Protein AF-A0A934X6R7-F1 (afdb_monomer_lite)

Foldseek 3Di:
DDDDDCPPDDDPLRVLLPDAQPPEQEDEFEEEFQDDDPPRDGPSVVVCVSCVVSNHHYQYYYYWHAPDVVGDTDPCSVVVVVVVVVVSD

Secondary structure (DSSP, 8-state):
--------S--HHHHHHTSPTTS-SEEEEEEEES--STTS--HHHHHHHHHHHTT-EEEEEEEEEBSSSS--BPTTHHHHHHHHHHTT-

pLDDT: mean 82.02, std 15.97, range [38.41, 98.0]

Organism: NCBI:txid2953743

Structure (mmCIF, N/CA/C/O backbone):
data_AF-A0A934X6R7-F1
#
_entry.id   AF-A0A934X6R7-F1
#
loop_
_atom_site.group_PDB
_atom_site.id
_atom_site.type_symbol
_atom_site.label_atom_id
_atom_site.label_alt_id
_atom_site.label_comp_id
_atom_site.label_asym_id
_atom_site.label_entity_id
_atom_site.label_seq_id
_atom_site.pdbx_PDB_ins_code
_atom_site.Cartn_x
_atom_site.Cartn_y
_atom_site.Cartn_z
_atom_site.occupancy
_atom_site.B_iso_or_equiv
_atom_site.auth_seq_id
_atom_site.auth_comp_id
_atom_site.auth_asym_id
_atom_site.auth_atom_id
_atom_site.pdbx_PDB_model_num
ATOM 1 N N . MET A 1 1 ? -5.189 -42.433 -8.360 1.00 38.50 1 MET A N 1
ATOM 2 C CA . MET A 1 1 ? -4.492 -41.311 -7.695 1.00 38.50 1 MET A CA 1
ATOM 3 C C . MET A 1 1 ? -4.301 -40.215 -8.740 1.00 38.50 1 MET A C 1
ATOM 5 O O . MET A 1 1 ? -3.706 -40.502 -9.767 1.00 38.50 1 MET A O 1
ATOM 9 N N . ARG A 1 2 ? -4.918 -39.037 -8.585 1.00 38.41 2 ARG A N 1
ATOM 10 C CA . ARG A 1 2 ? -4.805 -37.910 -9.537 1.00 38.41 2 ARG A CA 1
ATOM 11 C C . ARG A 1 2 ? -4.054 -36.763 -8.848 1.00 38.41 2 ARG A C 1
ATOM 13 O O . ARG A 1 2 ? -4.284 -36.580 -7.654 1.00 38.41 2 ARG A O 1
ATOM 20 N N . PRO A 1 3 ? -3.160 -36.036 -9.539 1.00 40.91 3 PRO A N 1
ATOM 21 C CA . PRO A 1 3 ? -2.307 -35.044 -8.898 1.00 40.91 3 PRO A CA 1
ATOM 22 C C . PRO A 1 3 ? -3.151 -33.896 -8.338 1.00 40.91 3 PRO A C 1
ATOM 24 O O . PRO A 1 3 ? -4.123 -33.455 -8.958 1.00 40.91 3 PRO A O 1
ATOM 27 N N . GLY A 1 4 ? -2.793 -33.460 -7.130 1.00 39.34 4 GLY A N 1
ATOM 28 C CA . GLY A 1 4 ? -3.486 -32.419 -6.387 1.00 39.34 4 GLY A CA 1
ATOM 29 C C . GLY A 1 4 ? -3.468 -31.097 -7.142 1.00 39.34 4 GLY A C 1
ATOM 30 O O . GLY A 1 4 ? -2.434 -30.450 -7.275 1.00 39.34 4 GLY A O 1
ATOM 31 N N . ARG A 1 5 ? -4.645 -30.677 -7.607 1.00 49.03 5 ARG A N 1
ATOM 32 C CA . ARG A 1 5 ? -4.930 -29.277 -7.914 1.00 49.03 5 ARG A CA 1
ATOM 33 C C . ARG A 1 5 ? -4.672 -28.504 -6.625 1.00 49.03 5 ARG A C 1
ATOM 35 O O . ARG A 1 5 ? -5.458 -28.642 -5.690 1.00 49.03 5 ARG A O 1
ATOM 42 N N . TRP A 1 6 ? -3.640 -27.669 -6.576 1.00 51.34 6 TRP A N 1
ATOM 43 C CA . TRP A 1 6 ? -3.639 -26.547 -5.644 1.00 51.34 6 TRP A CA 1
ATOM 44 C C . TR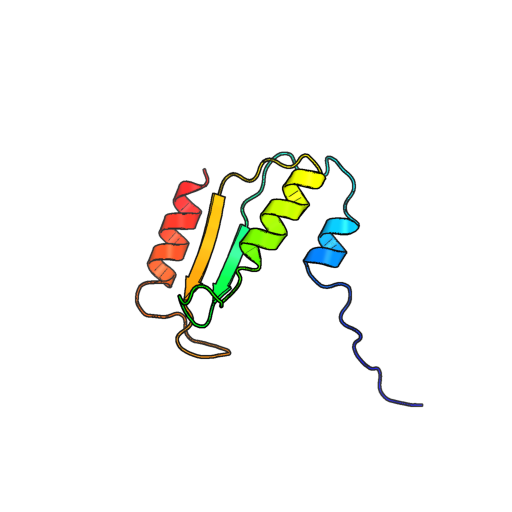P A 1 6 ? -4.874 -25.708 -6.003 1.00 51.34 6 TRP A C 1
ATOM 46 O O . TRP A 1 6 ? -4.855 -24.886 -6.916 1.00 51.34 6 TRP A O 1
ATOM 56 N N . ARG A 1 7 ? -6.025 -25.977 -5.371 1.00 51.94 7 ARG A N 1
ATOM 57 C CA . ARG A 1 7 ? -6.996 -24.907 -5.175 1.00 51.94 7 ARG A CA 1
ATOM 58 C C . ARG A 1 7 ? -6.267 -24.027 -4.176 1.00 51.94 7 ARG A C 1
ATOM 60 O O . ARG A 1 7 ? -6.114 -24.452 -3.037 1.00 51.94 7 ARG A O 1
ATOM 67 N N . SER A 1 8 ? -5.691 -22.925 -4.645 1.00 55.06 8 SER A N 1
ATOM 68 C CA . SER A 1 8 ? -5.033 -21.940 -3.797 1.00 55.06 8 SER A CA 1
ATOM 69 C C . SER A 1 8 ? -5.871 -21.776 -2.534 1.00 55.06 8 SER A C 1
ATOM 71 O O . SER A 1 8 ? -7.069 -21.498 -2.631 1.00 55.06 8 SER A O 1
ATOM 73 N N . ALA A 1 9 ? -5.279 -22.069 -1.376 1.00 57.88 9 ALA A N 1
ATOM 74 C CA . ALA A 1 9 ? -5.856 -21.677 -0.102 1.00 57.88 9 ALA A CA 1
ATOM 75 C C . ALA A 1 9 ? -6.225 -20.193 -0.244 1.00 57.88 9 ALA A C 1
ATOM 77 O O . ALA A 1 9 ? -5.372 -19.444 -0.702 1.00 57.88 9 ALA A O 1
ATOM 78 N N . ALA A 1 10 ? -7.503 -19.859 -0.032 1.00 64.50 10 ALA A N 1
ATOM 79 C CA . ALA A 1 10 ? -8.141 -18.537 -0.112 1.00 64.50 10 ALA A CA 1
ATOM 80 C C . ALA A 1 10 ? -7.264 -17.368 -0.625 1.00 64.50 10 ALA A C 1
ATOM 82 O O . ALA A 1 10 ? -6.248 -17.032 -0.019 1.00 64.50 10 ALA A O 1
ATOM 83 N N . GLY A 1 11 ? -7.687 -16.689 -1.701 1.00 80.69 11 GLY A N 1
ATOM 84 C CA . GLY A 1 11 ? -7.059 -15.424 -2.094 1.00 80.69 11 GLY A CA 1
ATOM 85 C C . GLY A 1 11 ? -7.077 -14.411 -0.941 1.00 80.69 11 GLY A C 1
ATOM 86 O O . GLY A 1 11 ? -7.803 -14.571 0.039 1.00 80.69 11 GLY A O 1
ATOM 87 N N . VAL A 1 12 ? -6.249 -13.364 -1.026 1.00 81.75 12 VAL A N 1
ATOM 88 C CA . VAL A 1 12 ? -6.090 -12.389 0.074 1.00 81.75 12 VAL A CA 1
ATOM 89 C C . VAL A 1 12 ? -7.437 -11.826 0.534 1.00 81.75 12 VAL A C 1
ATOM 91 O O . VAL A 1 12 ? -7.644 -11.641 1.726 1.00 81.75 12 VAL A O 1
ATOM 94 N N . VAL A 1 13 ? -8.374 -11.602 -0.390 1.00 78.81 13 VAL A N 1
ATOM 95 C CA . VAL A 1 13 ? -9.724 -11.142 -0.050 1.00 78.81 13 VAL A CA 1
ATOM 96 C C . VAL A 1 13 ? -10.470 -12.202 0.756 1.00 78.81 13 VAL A C 1
ATOM 98 O O . VAL A 1 13 ? -10.948 -11.910 1.843 1.00 78.81 13 VAL A O 1
ATOM 101 N N . GLU A 1 14 ? -10.525 -13.440 0.276 1.00 82.69 14 GLU A N 1
ATOM 102 C CA . GLU A 1 14 ? -11.202 -14.541 0.962 1.00 82.69 14 GLU A CA 1
ATOM 103 C C . GLU A 1 14 ? -10.590 -14.836 2.339 1.00 82.69 14 GLU A C 1
ATOM 105 O O . GLU A 1 14 ? -11.302 -15.217 3.266 1.00 82.69 14 GLU A O 1
ATOM 110 N N . TRP A 1 15 ? -9.282 -14.637 2.490 1.00 85.75 15 TRP A N 1
ATOM 111 C CA . TRP A 1 15 ? -8.599 -14.754 3.771 1.00 85.75 15 TRP A CA 1
ATOM 112 C C . TRP A 1 15 ? -8.970 -13.613 4.727 1.00 85.75 15 TRP A C 1
ATOM 114 O O . TRP A 1 15 ? -9.318 -13.881 5.875 1.00 85.75 15 TRP A O 1
ATOM 124 N N . LEU A 1 16 ? -8.972 -12.360 4.255 1.00 83.19 16 LEU A N 1
ATOM 125 C CA . LEU A 1 16 ? -9.409 -11.205 5.050 1.00 83.19 16 LEU A CA 1
ATOM 126 C C . LEU A 1 16 ? -10.858 -11.365 5.521 1.00 83.19 16 LEU A C 1
ATOM 128 O O . LEU A 1 16 ? -11.172 -11.051 6.665 1.00 83.19 16 LEU A O 1
ATOM 132 N N . ASP A 1 17 ? -11.735 -11.895 4.670 1.00 80.81 17 ASP A N 1
ATOM 133 C CA . ASP A 1 17 ? -13.143 -12.156 4.983 1.00 80.81 17 ASP A CA 1
ATOM 134 C C . ASP A 1 17 ? -13.337 -13.102 6.173 1.00 80.81 17 ASP A C 1
ATOM 136 O O . ASP A 1 17 ? -14.361 -13.013 6.854 1.00 80.81 17 ASP A O 1
ATOM 140 N N . ALA A 1 18 ? -12.370 -13.991 6.408 1.00 84.00 18 ALA A N 1
ATOM 141 C CA . ALA A 1 18 ? -12.393 -14.985 7.472 1.00 84.00 18 ALA A CA 1
ATOM 142 C C . ALA A 1 18 ? -11.765 -14.495 8.788 1.00 84.00 18 ALA A C 1
ATOM 144 O O . ALA A 1 18 ? -11.846 -15.203 9.794 1.00 84.00 18 ALA A O 1
ATOM 145 N N . LEU A 1 19 ? -11.135 -13.315 8.809 1.00 81.81 19 LEU A N 1
ATOM 146 C CA . LEU A 1 19 ? -10.516 -12.792 10.024 1.00 81.81 19 LEU A CA 1
ATOM 147 C C . LEU A 1 19 ? -11.578 -12.340 11.040 1.00 81.81 19 LEU A C 1
ATOM 149 O O . LEU A 1 19 ? -12.598 -11.751 10.659 1.00 81.81 19 LEU A O 1
ATOM 153 N N . PRO A 1 20 ? -11.348 -12.569 12.347 1.00 80.38 20 PRO A N 1
ATOM 154 C CA . PRO A 1 20 ? -12.209 -12.009 13.373 1.00 80.38 20 PRO A CA 1
ATOM 155 C C . PRO A 1 20 ? -12.161 -10.480 13.309 1.00 80.38 20 PRO A C 1
ATOM 157 O O . PRO A 1 20 ? -11.109 -9.870 13.089 1.00 80.38 20 PRO A O 1
ATOM 160 N N . ARG A 1 21 ? -13.318 -9.849 13.531 1.00 70.81 21 ARG A N 1
ATOM 161 C CA . ARG A 1 21 ? -13.380 -8.403 13.773 1.00 70.81 21 ARG A CA 1
ATOM 162 C C . ARG A 1 21 ? -12.523 -8.117 15.009 1.00 70.81 21 ARG A C 1
ATOM 164 O O . ARG A 1 21 ? -12.675 -8.853 15.974 1.00 70.81 21 ARG A O 1
ATOM 171 N N . SER A 1 22 ? -11.670 -7.088 14.954 1.00 68.38 22 SER A N 1
ATOM 172 C CA . SER A 1 22 ? -10.703 -6.677 15.997 1.00 68.38 22 SER A CA 1
ATOM 173 C C . SER A 1 22 ? -9.349 -7.404 16.074 1.00 68.38 22 SER A C 1
ATOM 175 O O . SER A 1 22 ? -8.680 -7.293 17.099 1.00 68.38 22 SER A O 1
ATOM 177 N N . LEU A 1 23 ? -8.903 -8.137 15.044 1.00 72.44 23 LEU A N 1
ATOM 178 C CA . LEU A 1 23 ? -7.546 -8.720 15.077 1.00 72.44 23 LEU A CA 1
ATOM 179 C C . LEU A 1 23 ? -6.446 -7.643 15.133 1.00 72.44 23 LEU A C 1
ATOM 181 O O . LEU A 1 23 ? -5.401 -7.853 15.741 1.00 72.44 23 LEU A O 1
ATOM 185 N N . VAL A 1 24 ? -6.684 -6.515 14.464 1.00 81.81 24 VAL A N 1
ATOM 186 C CA . VAL A 1 24 ? -5.767 -5.378 14.361 1.00 81.81 24 VAL A CA 1
ATOM 187 C C . VAL A 1 24 ? -6.567 -4.078 14.343 1.00 81.81 24 VAL A C 1
ATOM 189 O O . VAL A 1 24 ? -7.665 -4.042 13.785 1.00 81.81 24 VAL A O 1
ATOM 192 N N . ASP A 1 25 ? -6.009 -3.011 14.911 1.00 88.06 25 ASP A N 1
ATOM 193 C CA . ASP A 1 25 ? -6.637 -1.682 14.904 1.00 88.06 25 ASP A CA 1
ATOM 194 C C . ASP A 1 25 ? -6.297 -0.893 13.636 1.00 88.06 25 ASP A C 1
ATOM 196 O O . ASP A 1 25 ? -7.120 -0.135 13.113 1.00 88.06 25 ASP A O 1
ATOM 200 N N . GLN A 1 26 ? -5.079 -1.087 13.124 1.00 92.75 26 GLN A N 1
ATOM 201 C CA . GLN A 1 26 ? -4.527 -0.338 12.004 1.00 92.75 26 GLN A CA 1
ATOM 202 C C . GLN A 1 26 ? -3.863 -1.257 10.978 1.00 92.75 26 GLN A C 1
ATOM 204 O O . GLN A 1 26 ? -3.323 -2.309 11.318 1.00 92.75 26 GLN A O 1
ATOM 209 N N . ALA A 1 27 ? -3.900 -0.850 9.711 1.00 92.81 27 ALA A N 1
ATOM 210 C CA . ALA A 1 27 ? -3.253 -1.562 8.617 1.00 92.81 27 ALA A CA 1
ATOM 211 C C . ALA A 1 27 ? -2.771 -0.607 7.520 1.00 92.81 27 ALA A C 1
ATOM 213 O O . ALA A 1 27 ? -3.294 0.492 7.351 1.00 92.81 27 ALA A O 1
ATOM 214 N N . ALA A 1 28 ? -1.822 -1.071 6.714 1.00 95.12 28 ALA A N 1
ATOM 215 C CA . ALA A 1 28 ? -1.470 -0.471 5.435 1.00 95.12 28 ALA A CA 1
ATOM 216 C C . ALA A 1 28 ? -1.539 -1.549 4.348 1.00 95.12 28 ALA A C 1
ATOM 218 O O . ALA A 1 28 ? -1.277 -2.722 4.616 1.00 95.12 28 ALA A O 1
ATOM 219 N N . ALA A 1 29 ? -1.917 -1.168 3.128 1.00 94.25 29 ALA A N 1
ATOM 220 C CA . ALA A 1 29 ? -2.094 -2.111 2.024 1.00 94.25 29 ALA A CA 1
ATOM 221 C C . ALA A 1 29 ? -1.286 -1.692 0.798 1.00 94.25 29 ALA A C 1
ATOM 223 O O . ALA A 1 29 ? -1.354 -0.543 0.368 1.00 94.25 29 ALA A O 1
ATOM 224 N N . PHE A 1 30 ? -0.572 -2.630 0.183 1.00 94.81 30 PHE A N 1
ATOM 225 C CA . PHE A 1 30 ? 0.094 -2.374 -1.087 1.00 94.81 30 PHE A CA 1
ATOM 226 C C . PHE A 1 30 ? -0.045 -3.538 -2.064 1.00 94.81 30 PHE A C 1
ATOM 228 O O . PHE A 1 30 ? -0.335 -4.667 -1.671 1.00 94.81 30 PHE A O 1
ATOM 235 N N . ASP A 1 31 ? 0.133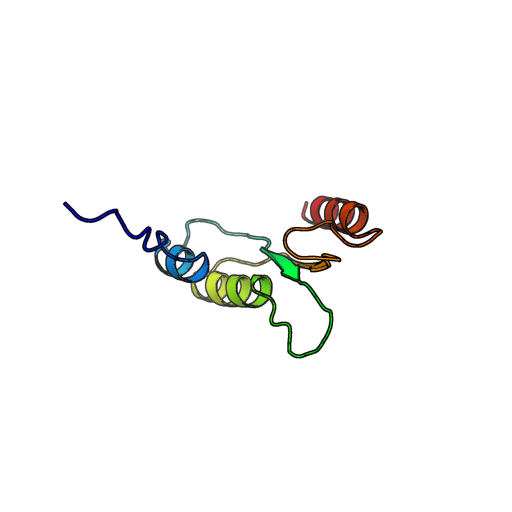 -3.245 -3.347 1.00 92.12 31 ASP A N 1
ATOM 236 C CA . ASP A 1 31 ? 0.167 -4.226 -4.427 1.00 92.12 31 ASP A CA 1
ATOM 237 C C . ASP A 1 31 ? 1.193 -3.835 -5.499 1.00 92.12 31 ASP A C 1
ATOM 239 O O . ASP A 1 31 ? 1.878 -2.814 -5.392 1.00 92.12 31 ASP A O 1
ATOM 243 N N . THR A 1 32 ? 1.306 -4.670 -6.531 1.00 90.62 32 THR A N 1
ATOM 244 C CA . THR A 1 32 ? 2.017 -4.331 -7.763 1.00 90.62 32 THR A CA 1
ATOM 245 C C . THR A 1 32 ? 1.053 -4.281 -8.942 1.00 90.62 32 THR A C 1
ATOM 247 O O . THR A 1 32 ? 0.074 -5.029 -8.993 1.00 90.62 32 THR A O 1
ATOM 250 N N . VAL A 1 33 ? 1.321 -3.391 -9.895 1.00 89.50 33 VAL A N 1
ATOM 251 C CA . VAL A 1 33 ? 0.514 -3.189 -11.106 1.00 89.50 33 VAL A CA 1
ATOM 252 C C . VAL A 1 33 ? 1.410 -3.183 -12.340 1.00 89.50 33 VAL A C 1
ATOM 254 O O . VAL A 1 33 ? 2.536 -2.706 -12.287 1.00 89.50 33 VAL A O 1
ATOM 257 N N . THR A 1 34 ? 0.919 -3.699 -13.465 1.00 85.31 34 THR A N 1
ATOM 258 C CA . THR A 1 34 ? 1.643 -3.730 -14.755 1.00 85.31 34 THR A CA 1
ATOM 259 C C . THR A 1 34 ? 1.328 -2.530 -15.654 1.00 85.31 34 THR A C 1
ATOM 261 O O . THR A 1 34 ? 1.800 -2.450 -16.784 1.00 85.31 34 THR A O 1
ATOM 264 N N . GLY A 1 35 ? 0.510 -1.591 -15.175 1.00 75.06 35 GLY A N 1
ATOM 265 C CA . GLY A 1 35 ? 0.133 -0.380 -15.892 1.00 75.06 35 GLY A CA 1
ATOM 266 C C . GLY A 1 35 ? -0.541 0.630 -14.967 1.00 75.06 35 GLY A C 1
ATOM 267 O O . GLY A 1 35 ? -0.939 0.295 -13.856 1.00 75.06 35 GLY A O 1
ATOM 268 N N . THR A 1 36 ? -0.653 1.874 -15.434 1.00 63.34 36 THR A N 1
ATOM 269 C CA . THR A 1 36 ? -1.263 3.005 -14.705 1.00 63.34 36 THR A CA 1
ATOM 270 C C . THR A 1 36 ? -2.630 3.410 -15.267 1.00 63.34 36 THR A C 1
ATOM 272 O O . THR A 1 36 ? -3.197 4.432 -14.880 1.00 63.34 36 THR A O 1
ATOM 275 N N . GLY A 1 37 ? -3.170 2.627 -16.208 1.00 60.19 37 GLY A N 1
ATOM 276 C CA . GLY A 1 37 ? -4.463 2.897 -16.828 1.00 60.19 37 GLY A CA 1
ATOM 277 C C . GLY A 1 37 ? -5.624 2.734 -15.844 1.00 60.19 37 GLY A C 1
ATOM 278 O O . GLY A 1 37 ? -5.581 1.916 -14.934 1.00 60.19 37 GLY A O 1
ATOM 279 N N . PHE A 1 38 ? -6.724 3.453 -16.071 1.00 51.06 38 PHE A N 1
ATOM 280 C CA . PHE A 1 38 ? -7.922 3.414 -15.216 1.00 51.06 38 PHE A CA 1
ATOM 281 C C . PHE A 1 38 ? -8.516 1.999 -15.008 1.00 51.06 38 PHE A C 1
ATOM 283 O O . PHE A 1 38 ? -9.244 1.763 -14.045 1.00 51.06 38 PHE A O 1
ATOM 290 N N . PHE A 1 39 ? -8.186 1.047 -15.890 1.00 53.06 39 PHE A N 1
ATOM 291 C CA . PHE A 1 39 ? -8.653 -0.343 -15.854 1.00 53.06 39 PHE A CA 1
ATOM 292 C C . PHE A 1 39 ? -7.717 -1.321 -15.126 1.00 53.06 39 PHE A C 1
ATOM 294 O O . PHE A 1 39 ? -8.126 -2.455 -14.869 1.00 53.06 39 PHE A O 1
ATOM 301 N N . SER A 1 40 ? -6.493 -0.925 -14.758 1.00 59.59 40 SER A N 1
ATOM 302 C CA . SER A 1 40 ? -5.615 -1.752 -13.921 1.00 59.59 40 SER A CA 1
ATOM 303 C C . SER A 1 40 ? -6.048 -1.602 -12.463 1.00 59.59 40 SER A C 1
ATOM 305 O O . SER A 1 40 ? -5.492 -0.815 -11.699 1.00 59.59 40 SER A O 1
ATOM 307 N N . GLY A 1 41 ? -7.135 -2.279 -12.096 1.00 68.38 41 GLY A N 1
ATOM 308 C CA . GLY A 1 41 ? -7.668 -2.234 -10.738 1.00 68.38 41 GLY A CA 1
ATOM 309 C C . GLY A 1 41 ? -6.604 -2.596 -9.696 1.00 68.38 41 GLY A C 1
ATOM 310 O O . GLY A 1 41 ? -5.848 -3.544 -9.880 1.00 68.38 41 GLY A O 1
ATOM 311 N N . SER A 1 42 ? -6.572 -1.849 -8.592 1.00 83.69 42 SER A N 1
ATOM 312 C CA . SER A 1 42 ? -5.668 -2.103 -7.467 1.00 83.69 42 SER A CA 1
ATOM 313 C C . SER A 1 42 ? -6.272 -3.133 -6.505 1.00 83.69 42 SER A C 1
ATOM 315 O O . SER A 1 42 ? -7.363 -2.935 -5.959 1.00 83.69 42 SER A O 1
ATOM 317 N N . ALA A 1 43 ? -5.541 -4.217 -6.255 1.00 89.00 43 ALA A N 1
ATOM 318 C CA . ALA A 1 43 ? -5.813 -5.147 -5.168 1.00 89.00 43 ALA A CA 1
ATOM 319 C C . ALA A 1 43 ? -5.716 -4.455 -3.798 1.00 89.00 43 ALA A C 1
ATOM 321 O O . ALA A 1 43 ? -6.553 -4.716 -2.935 1.00 89.00 43 ALA A O 1
A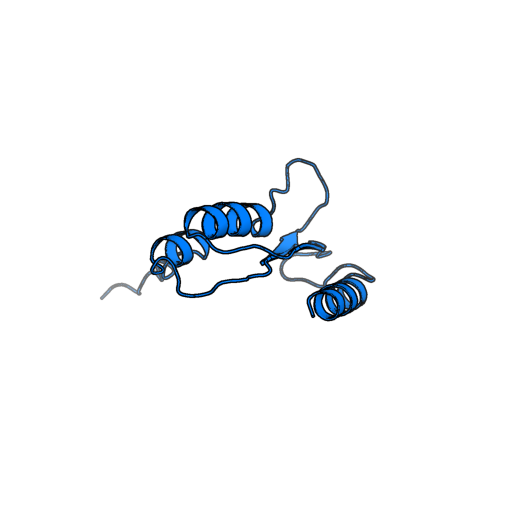TOM 322 N N . ALA A 1 44 ? -4.789 -3.509 -3.615 1.00 92.19 44 ALA A N 1
ATOM 323 C CA . ALA A 1 44 ? -4.667 -2.721 -2.387 1.00 92.19 44 ALA A CA 1
ATOM 324 C C . ALA A 1 44 ? -5.956 -1.944 -2.068 1.00 92.19 44 ALA A C 1
ATOM 326 O O . ALA A 1 44 ? -6.386 -1.897 -0.917 1.00 92.19 44 ALA A O 1
ATOM 327 N N . LYS A 1 45 ? -6.648 -1.416 -3.088 1.00 91.12 45 LYS A N 1
ATOM 328 C CA . LYS A 1 45 ? -7.975 -0.791 -2.928 1.00 91.12 45 LYS A CA 1
ATOM 329 C C . LYS A 1 45 ? -9.045 -1.790 -2.467 1.00 91.12 45 LYS A C 1
ATOM 331 O O . LYS A 1 45 ? -9.907 -1.452 -1.655 1.00 91.12 45 LYS A O 1
ATOM 336 N N . HIS A 1 46 ? -9.032 -3.018 -2.987 1.00 90.38 46 HIS A N 1
ATOM 337 C CA . HIS A 1 46 ? -9.969 -4.058 -2.544 1.00 90.38 46 HIS A CA 1
ATOM 338 C C . HIS A 1 46 ? -9.695 -4.499 -1.102 1.00 90.38 46 HIS A C 1
ATOM 340 O O . HIS A 1 46 ? -10.643 -4.643 -0.327 1.00 90.38 46 HIS A O 1
ATOM 346 N N . ILE A 1 47 ? -8.420 -4.646 -0.741 1.00 91.31 47 ILE A N 1
ATOM 347 C CA . ILE A 1 47 ? -7.963 -4.941 0.621 1.00 91.31 47 ILE A CA 1
ATOM 348 C C . ILE A 1 47 ? -8.432 -3.846 1.583 1.00 91.31 47 ILE A C 1
ATOM 350 O O . ILE A 1 47 ? -9.101 -4.157 2.566 1.00 91.31 47 ILE A O 1
ATOM 354 N N . GLU A 1 48 ? -8.187 -2.573 1.259 1.00 92.31 48 GLU A N 1
ATOM 355 C CA . GLU A 1 48 ? -8.620 -1.418 2.057 1.00 92.31 48 GLU A CA 1
ATOM 356 C C . GLU A 1 48 ? -10.128 -1.460 2.337 1.00 92.31 48 GLU A C 1
ATOM 358 O O . GLU A 1 48 ? -10.570 -1.410 3.487 1.00 92.31 48 GLU A O 1
ATOM 363 N N . LYS A 1 49 ? -10.937 -1.643 1.285 1.00 90.69 49 LYS A N 1
ATOM 364 C CA . LYS A 1 49 ? -12.397 -1.726 1.416 1.00 90.69 49 LYS A CA 1
ATOM 365 C C . LYS A 1 49 ? -12.829 -2.873 2.327 1.00 90.69 49 LYS A C 1
ATOM 367 O O . LYS A 1 49 ? -13.864 -2.768 2.990 1.00 90.69 49 LYS A O 1
ATOM 372 N N . ARG A 1 50 ? -12.106 -3.996 2.331 1.00 89.81 50 ARG A N 1
ATOM 373 C CA . ARG A 1 50 ? -12.484 -5.158 3.139 1.00 89.81 50 ARG A CA 1
ATOM 374 C C . ARG A 1 50 ? -12.057 -5.024 4.591 1.00 89.81 50 ARG A C 1
ATOM 376 O O . ARG A 1 50 ? -12.876 -5.322 5.457 1.00 89.81 50 ARG A O 1
ATOM 383 N N . LEU A 1 51 ? -10.865 -4.491 4.836 1.00 90.56 51 LEU A N 1
ATOM 384 C CA . LEU A 1 51 ? -10.374 -4.119 6.163 1.00 90.56 51 LEU A CA 1
ATOM 385 C C . LEU A 1 51 ? -11.304 -3.107 6.844 1.00 90.56 51 LEU A C 1
ATOM 387 O O . LEU A 1 51 ? -11.702 -3.320 7.988 1.00 90.56 51 LEU A O 1
ATOM 391 N N . GLY A 1 52 ? -11.786 -2.098 6.112 1.00 89.25 52 GLY A N 1
ATOM 392 C CA . GLY A 1 52 ? -12.765 -1.143 6.643 1.00 89.25 52 GLY A CA 1
ATOM 393 C C . GLY A 1 52 ? -14.077 -1.798 7.101 1.00 89.25 52 GLY A C 1
ATOM 394 O O . GLY A 1 52 ? -14.652 -1.406 8.112 1.00 89.25 52 GLY A O 1
ATOM 395 N N . ARG A 1 53 ? -14.537 -2.868 6.430 1.00 88.44 53 ARG A N 1
ATOM 396 C CA . ARG A 1 53 ? -15.723 -3.640 6.870 1.00 88.44 53 ARG A CA 1
ATOM 397 C C . ARG A 1 53 ? -15.485 -4.460 8.139 1.00 88.44 53 ARG A C 1
ATOM 399 O O . ARG A 1 53 ? -16.452 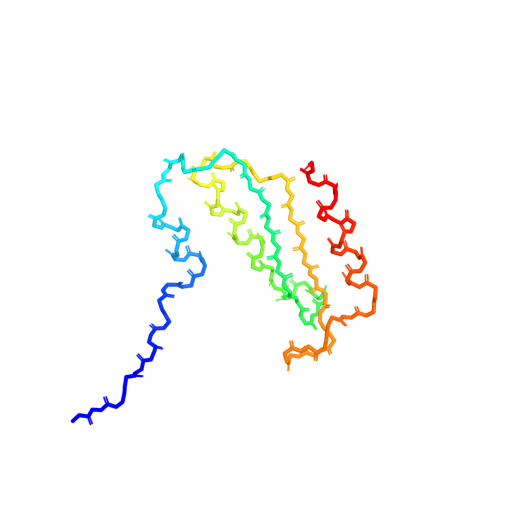-4.901 8.757 1.00 88.44 53 ARG A O 1
ATOM 406 N N . LEU A 1 54 ? -14.227 -4.700 8.493 1.00 88.06 54 LEU A N 1
ATOM 407 C CA . LEU A 1 54 ? -13.824 -5.408 9.708 1.00 88.06 54 LEU A CA 1
ATOM 408 C C . LEU A 1 54 ? -13.541 -4.450 10.875 1.00 88.06 54 LEU A C 1
ATOM 410 O O . LEU A 1 54 ? -13.237 -4.922 11.966 1.00 88.06 54 LEU A O 1
ATOM 414 N N . GLY A 1 55 ? -13.680 -3.135 10.662 1.00 89.81 55 GLY A N 1
ATOM 415 C CA . GLY A 1 55 ? -13.404 -2.105 11.666 1.00 89.81 55 GLY A CA 1
ATOM 416 C C . GLY A 1 55 ? -11.933 -1.694 11.757 1.00 89.81 55 GLY A C 1
ATOM 417 O O . GLY A 1 55 ? -11.569 -0.992 12.691 1.00 89.81 55 GLY A O 1
ATOM 418 N N . VAL A 1 56 ? -11.096 -2.114 10.804 1.00 91.31 56 VAL A N 1
ATOM 419 C CA . VAL A 1 56 ? -9.669 -1.770 10.774 1.00 91.31 56 VAL A CA 1
ATOM 420 C C . VAL A 1 56 ? -9.475 -0.398 10.129 1.00 91.31 56 VAL A C 1
ATOM 422 O O . VAL A 1 56 ? -10.006 -0.135 9.046 1.00 91.31 56 VAL A O 1
ATOM 425 N N . THR A 1 57 ? -8.670 0.458 10.757 1.00 92.50 57 THR A N 1
ATOM 426 C CA . THR A 1 57 ? -8.274 1.755 10.195 1.00 92.50 57 THR A CA 1
ATOM 427 C C . THR A 1 57 ? -7.123 1.565 9.212 1.00 92.50 57 THR A C 1
ATOM 429 O O . THR A 1 57 ? -6.024 1.173 9.592 1.00 92.50 57 THR A O 1
ATOM 432 N N . VAL A 1 58 ? -7.347 1.852 7.931 1.00 93.25 58 VAL A N 1
ATOM 433 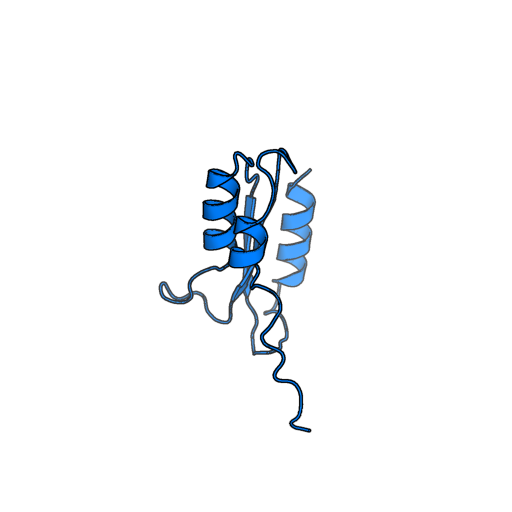C CA . VAL A 1 58 ? -6.282 1.764 6.923 1.00 93.25 58 VAL A CA 1
ATOM 434 C C . VAL A 1 58 ? -5.550 3.101 6.853 1.00 93.25 58 VAL A C 1
ATOM 436 O O . VAL A 1 58 ? -6.130 4.098 6.435 1.00 93.25 58 VAL A O 1
ATOM 439 N N . LEU A 1 59 ? -4.287 3.119 7.279 1.00 95.38 59 LEU A N 1
ATOM 440 C CA . LEU A 1 59 ? -3.462 4.328 7.370 1.00 95.38 59 LEU A CA 1
ATOM 441 C C . LEU A 1 59 ? -3.051 4.847 5.993 1.00 95.38 59 LEU A C 1
ATOM 443 O O . LEU A 1 59 ? -3.049 6.050 5.747 1.00 95.38 59 LEU A O 1
ATOM 447 N N . ALA A 1 60 ? -2.707 3.932 5.089 1.00 95.69 60 ALA A N 1
ATOM 448 C CA . ALA A 1 60 ? -2.335 4.261 3.725 1.00 95.69 60 ALA A CA 1
ATOM 449 C C . ALA A 1 60 ? -2.493 3.056 2.798 1.00 95.69 60 ALA A C 1
ATOM 451 O O . ALA A 1 60 ? -2.445 1.893 3.219 1.00 95.69 60 ALA A O 1
ATOM 452 N N . ARG A 1 61 ? -2.585 3.351 1.499 1.00 95.25 61 ARG A N 1
ATOM 453 C CA . ARG A 1 61 ? -2.394 2.358 0.445 1.00 95.25 61 ARG A CA 1
ATOM 454 C C . ARG A 1 61 ? -1.504 2.869 -0.681 1.00 95.25 61 ARG A C 1
ATOM 456 O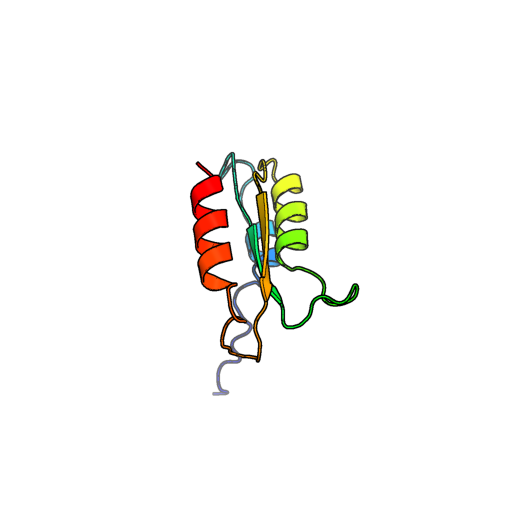 O . ARG A 1 61 ? -1.521 4.060 -0.983 1.00 95.25 61 ARG A O 1
ATOM 463 N N . SER A 1 62 ? -0.779 1.966 -1.332 1.00 95.06 62 SER A N 1
ATOM 464 C CA . SER A 1 62 ? 0.058 2.265 -2.503 1.00 95.06 62 SER A CA 1
ATOM 465 C C . SER A 1 62 ? 0.002 1.124 -3.521 1.00 95.06 62 SER A C 1
ATOM 467 O O . SER A 1 62 ? -0.301 -0.011 -3.174 1.00 95.06 62 SER A O 1
ATOM 469 N N . SER A 1 63 ? 0.305 1.425 -4.778 1.00 93.69 63 SER A N 1
ATOM 470 C CA . SER A 1 63 ? 0.463 0.435 -5.847 1.00 93.69 63 SER A CA 1
ATOM 471 C C . SER A 1 63 ? 1.791 0.663 -6.523 1.00 93.69 63 SER A C 1
ATOM 473 O O . SER A 1 63 ? 2.038 1.806 -6.896 1.00 93.69 63 SER A O 1
ATOM 475 N N . PHE A 1 64 ? 2.620 -0.369 -6.680 1.00 93.19 64 PHE A N 1
ATOM 476 C CA . PHE A 1 64 ? 3.961 -0.253 -7.256 1.00 93.19 64 PHE A CA 1
ATOM 477 C C . PHE A 1 64 ? 4.041 -0.811 -8.678 1.00 93.19 64 PHE A C 1
ATOM 479 O O . PHE A 1 64 ? 3.579 -1.915 -8.959 1.00 93.19 64 PHE A O 1
ATOM 486 N N . LEU A 1 65 ? 4.602 -0.037 -9.599 1.00 91.81 65 LEU A N 1
ATOM 487 C CA . LEU A 1 65 ? 4.661 -0.385 -11.010 1.00 91.81 65 LEU A CA 1
ATOM 488 C C . LEU A 1 65 ? 5.741 -1.445 -11.253 1.00 91.81 65 LEU A C 1
ATOM 490 O O . LEU A 1 65 ? 6.890 -1.294 -10.841 1.00 91.81 65 LEU A O 1
ATOM 494 N N . VAL A 1 66 ? 5.378 -2.499 -11.975 1.00 91.06 66 VAL A N 1
ATOM 495 C CA . VAL A 1 66 ? 6.318 -3.474 -12.534 1.00 91.06 66 VAL A CA 1
ATOM 496 C C . VAL A 1 66 ? 6.420 -3.279 -14.042 1.00 91.06 66 VAL A C 1
ATOM 498 O O . VAL A 1 66 ? 5.416 -3.062 -14.721 1.00 91.06 66 VAL A O 1
ATOM 501 N N . SER A 1 67 ? 7.639 -3.346 -14.574 1.00 85.44 67 SER A N 1
ATOM 502 C CA . SER A 1 67 ? 7.917 -3.187 -16.007 1.00 85.44 67 SER A CA 1
ATOM 503 C C . SER A 1 67 ? 7.633 -4.461 -16.809 1.00 85.44 67 SER A C 1
ATOM 505 O O . SER A 1 67 ? 7.419 -4.397 -18.017 1.00 85.44 67 SER A O 1
ATOM 507 N N . ALA A 1 68 ? 7.569 -5.613 -16.140 1.00 76.31 68 ALA A N 1
ATOM 508 C CA . ALA A 1 68 ? 7.108 -6.878 -16.697 1.00 76.31 68 ALA A CA 1
ATOM 509 C C . ALA A 1 68 ? 6.522 -7.773 -15.593 1.00 76.31 68 ALA A C 1
ATOM 511 O O . ALA A 1 68 ? 6.715 -7.533 -14.404 1.00 76.31 68 ALA A O 1
ATOM 512 N N . THR A 1 69 ? 5.803 -8.829 -15.976 1.00 74.94 69 THR A N 1
ATOM 513 C CA . THR A 1 69 ? 5.402 -9.906 -15.058 1.00 74.94 69 THR A CA 1
ATOM 514 C C . THR A 1 69 ? 6.306 -11.110 -15.319 1.00 74.94 69 THR A C 1
ATOM 516 O O . THR A 1 69 ? 6.313 -11.595 -16.450 1.00 74.94 69 THR A O 1
ATOM 519 N N . PRO A 1 70 ? 7.070 -11.607 -14.326 1.00 62.84 70 PRO A N 1
ATOM 520 C CA . PRO A 1 70 ? 6.958 -11.358 -12.880 1.00 62.84 70 PRO A CA 1
ATOM 521 C C . PRO A 1 70 ? 7.785 -10.181 -12.319 1.00 62.84 70 PRO A C 1
ATOM 523 O O . PRO A 1 70 ? 7.737 -9.935 -11.119 1.00 62.84 70 PRO A O 1
ATOM 526 N N . GLY A 1 71 ? 8.546 -9.464 -13.139 1.00 69.38 71 GLY A N 1
ATOM 527 C CA . GLY A 1 71 ? 9.322 -8.292 -12.726 1.00 69.38 71 GLY A CA 1
ATOM 528 C C . GLY A 1 71 ? 10.311 -7.872 -13.815 1.00 69.38 71 GLY A C 1
ATOM 529 O O . GLY A 1 71 ? 10.376 -8.548 -14.846 1.00 69.38 71 GLY A O 1
ATOM 530 N N . PRO A 1 72 ? 11.099 -6.803 -13.601 1.00 87.62 72 PRO A N 1
ATOM 531 C CA . PRO A 1 72 ? 11.330 -6.112 -12.324 1.00 87.62 72 PRO A CA 1
ATOM 532 C C . PRO A 1 72 ? 10.301 -5.014 -11.995 1.00 87.62 72 PRO A C 1
ATOM 534 O O . PRO A 1 72 ? 9.393 -4.729 -12.777 1.00 87.62 72 PRO A O 1
ATOM 537 N N . LEU A 1 73 ? 10.451 -4.390 -10.819 1.00 90.81 73 LEU A N 1
ATOM 538 C CA . LEU A 1 73 ? 9.873 -3.069 -10.557 1.00 90.81 73 LEU A CA 1
ATOM 539 C C . LEU A 1 73 ? 10.346 -2.081 -11.634 1.00 90.81 73 LEU A C 1
ATOM 541 O O . LEU A 1 73 ? 11.462 -2.200 -12.143 1.00 90.81 73 LEU A O 1
ATOM 545 N N . ALA A 1 74 ? 9.498 -1.120 -11.986 1.00 92.31 74 ALA A N 1
ATOM 546 C CA . ALA A 1 74 ? 9.919 -0.010 -12.827 1.00 92.31 74 ALA A CA 1
ATOM 547 C C . ALA A 1 74 ? 10.941 0.872 -12.088 1.00 92.31 74 ALA A C 1
ATOM 549 O O . ALA A 1 74 ? 11.021 0.870 -10.855 1.00 92.31 74 ALA A O 1
ATOM 550 N N . ASP A 1 75 ? 11.727 1.631 -12.847 1.00 93.94 75 ASP A N 1
ATOM 551 C CA . ASP A 1 75 ? 12.769 2.488 -12.286 1.00 93.94 75 ASP A CA 1
ATOM 552 C C . ASP A 1 75 ? 12.195 3.461 -11.243 1.00 93.94 75 ASP A C 1
ATOM 554 O O . ASP A 1 75 ? 11.161 4.095 -11.449 1.00 93.94 75 ASP A O 1
ATOM 558 N N . GLY A 1 76 ? 12.866 3.560 -10.092 1.00 95.00 76 GLY A N 1
ATOM 559 C CA . GLY A 1 76 ? 12.464 4.427 -8.978 1.00 95.00 76 GLY A CA 1
ATOM 560 C C . GLY A 1 76 ? 11.364 3.868 -8.066 1.00 95.00 76 GLY A C 1
ATOM 561 O O . GLY A 1 76 ? 11.194 4.368 -6.954 1.00 95.00 76 GLY A O 1
ATOM 562 N N . GLU A 1 77 ? 10.662 2.802 -8.457 1.00 95.44 77 GLU A N 1
ATOM 563 C CA . GLU A 1 77 ? 9.564 2.243 -7.656 1.00 95.44 77 GLU A CA 1
ATOM 564 C C . GLU A 1 77 ? 10.038 1.602 -6.352 1.00 95.44 77 GLU A C 1
ATOM 566 O O . GLU A 1 77 ? 9.319 1.653 -5.357 1.00 95.44 77 GLU A O 1
ATOM 571 N N . LEU A 1 78 ? 11.260 1.061 -6.326 1.00 95.38 78 LEU A N 1
ATOM 572 C CA . LEU A 1 78 ? 11.855 0.544 -5.094 1.00 95.38 78 LEU A CA 1
ATOM 573 C C . LEU A 1 78 ? 12.089 1.668 -4.073 1.00 95.38 78 LEU A C 1
ATOM 575 O O . LEU A 1 78 ? 11.604 1.581 -2.950 1.00 95.38 78 LEU A O 1
ATOM 579 N N . ALA A 1 79 ? 12.739 2.761 -4.485 1.00 97.50 79 ALA A N 1
ATOM 580 C CA . ALA A 1 79 ? 12.958 3.925 -3.623 1.00 97.50 79 ALA A CA 1
ATOM 581 C C . ALA A 1 79 ? 11.629 4.552 -3.166 1.00 97.50 79 ALA A C 1
ATOM 583 O O . ALA A 1 79 ? 11.490 4.989 -2.024 1.00 97.50 79 ALA A O 1
ATOM 584 N N . ARG A 1 80 ? 10.609 4.554 -4.036 1.00 97.00 80 ARG A N 1
ATOM 585 C CA . ARG A 1 80 ? 9.259 5.000 -3.676 1.00 97.00 80 ARG A CA 1
ATOM 586 C C . ARG A 1 80 ? 8.596 4.076 -2.655 1.00 97.00 80 ARG A C 1
ATOM 588 O O . ARG A 1 80 ? 7.892 4.571 -1.779 1.00 97.00 80 ARG A O 1
ATOM 595 N N . ALA A 1 81 ? 8.799 2.763 -2.758 1.00 96.56 81 ALA A N 1
ATOM 596 C CA . ALA A 1 81 ? 8.295 1.794 -1.789 1.00 96.56 81 ALA A CA 1
ATOM 597 C C . ALA A 1 81 ? 8.955 1.959 -0.420 1.00 96.56 81 ALA A C 1
ATOM 599 O O . ALA A 1 81 ? 8.254 1.952 0.589 1.00 96.56 81 ALA A O 1
ATOM 600 N N . GLU A 1 82 ? 10.266 2.191 -0.388 1.00 97.50 82 GLU A N 1
ATOM 601 C CA . GLU A 1 82 ? 11.008 2.489 0.840 1.00 97.50 82 GLU A CA 1
ATOM 602 C C . GLU A 1 82 ? 10.514 3.784 1.494 1.00 97.50 82 GLU A C 1
ATOM 604 O O . GLU A 1 82 ? 10.166 3.785 2.674 1.00 97.50 82 GLU A O 1
ATOM 609 N N . ALA A 1 83 ? 10.397 4.868 0.721 1.00 98.00 83 ALA A N 1
ATOM 610 C CA . ALA A 1 83 ? 9.888 6.146 1.217 1.00 98.00 83 ALA A CA 1
ATOM 611 C C . ALA A 1 83 ? 8.435 6.050 1.709 1.00 98.00 83 ALA A C 1
ATOM 613 O O . ALA A 1 83 ? 8.077 6.673 2.708 1.00 98.00 83 ALA A O 1
ATOM 614 N N . TRP A 1 84 ? 7.599 5.261 1.027 1.00 97.88 84 TRP A N 1
ATOM 615 C CA . TRP A 1 84 ? 6.234 4.986 1.467 1.00 97.88 84 TRP A CA 1
ATOM 616 C C . TRP A 1 84 ? 6.210 4.190 2.772 1.00 97.88 84 TRP A C 1
ATOM 618 O O . TRP A 1 84 ? 5.474 4.555 3.675 1.00 97.88 84 TRP A O 1
ATOM 628 N N . GLY A 1 85 ? 7.025 3.142 2.906 1.00 96.31 85 GLY A N 1
ATOM 629 C CA . GLY A 1 85 ? 7.108 2.368 4.145 1.00 96.31 85 GLY A CA 1
ATOM 630 C C . GLY A 1 85 ? 7.563 3.223 5.329 1.00 96.31 85 GLY A C 1
ATOM 631 O O . GLY A 1 85 ? 6.963 3.162 6.397 1.00 96.31 85 GLY A O 1
ATOM 632 N N . ALA A 1 86 ? 8.562 4.084 5.115 1.00 97.06 86 ALA A N 1
ATOM 633 C CA . ALA A 1 86 ? 9.070 5.002 6.132 1.00 97.06 86 ALA A CA 1
ATOM 634 C C . ALA A 1 86 ? 8.046 6.061 6.584 1.00 97.06 86 ALA A C 1
ATOM 636 O O . ALA A 1 86 ? 8.191 6.614 7.671 1.00 97.06 86 ALA A O 1
ATOM 637 N N . SER A 1 87 ? 7.015 6.360 5.784 1.00 96.00 87 SER A N 1
ATOM 638 C CA . SER A 1 87 ? 5.976 7.328 6.160 1.00 96.00 87 SER A CA 1
ATOM 639 C C . SER A 1 87 ? 4.846 6.737 7.011 1.00 96.00 87 SER A C 1
ATOM 641 O O . SER A 1 87 ? 3.987 7.493 7.467 1.00 96.00 87 SER A O 1
ATOM 643 N N . LEU A 1 88 ? 4.826 5.416 7.231 1.00 93.56 88 LEU A N 1
ATOM 644 C CA . LEU A 1 88 ? 3.750 4.731 7.960 1.00 93.56 88 LEU A CA 1
ATOM 645 C C . LEU A 1 88 ? 3.865 4.812 9.490 1.00 93.56 88 LEU A C 1
ATOM 647 O O . LEU A 1 88 ? 2.871 4.524 10.157 1.00 93.56 88 LEU A O 1
ATOM 651 N N . GLY A 1 89 ? 5.013 5.245 10.024 1.00 82.19 89 GLY A N 1
ATOM 652 C CA . GLY A 1 89 ? 5.249 5.406 11.466 1.00 82.19 89 GLY A CA 1
ATOM 653 C C . GLY A 1 89 ? 6.270 4.436 12.038 1.00 82.19 89 GLY A C 1
ATOM 654 O O . GLY A 1 89 ? 6.173 3.225 11.742 1.00 82.19 89 GLY A O 1
#

Radius of gyration: 15.69 Å; chains: 1; bounding box: 29×49×33 Å

Sequence (89 aa):
MRPGRWRSAAGVVEWLDALPRSLVDQAAAFDTVTGTGFFSGSAAKHIEKRLGRLGVTVLARSSFLVSATPGPLADGELARAEAWGASLG